Protein AF-A0A813H334-F1 (afdb_monomer)

Solvent-accessible surface area (backbone atoms only — not comparable to full-atom values): 6105 Å² total; per-residue (Å²): 104,69,88,81,41,60,83,42,56,43,67,48,76,48,71,59,95,89,36,86,43,76,39,84,76,37,72,52,62,54,46,63,40,67,47,97,90,66,49,80,34,55,33,71,57,28,27,53,51,57,42,40,75,74,75,44,85,88,85,81,77,49,82,53,72,48,70,52,76,69,101,58,78,49,73,52,42,55,60,83,72,52,59,78,82,67,64,65,67,66,68,70,73,81,108

Sequence (95 aa):
MREAYPDLQCRICGTHAGRSKRYDVWWRFFDTMVTEDGEFLGEDIAFCRRWRAIGGTIFADLGATLTHVGRHAFTGNMLDSLPLSDLRRQLDADG

Foldseek 3Di:
DCVVCVVQWDWDWDADPNDTDIDRTDGCLQPWDADPVGRTGHRVVSNVVVQVVVVHDDDDDQQD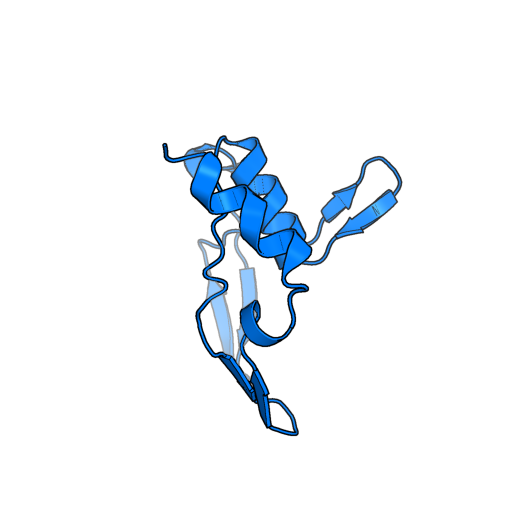WDWDDDVHIDIDGNVVVDDPVPVPPVVVVVD

Mean predicted aligned error: 7.98 Å

Organism: Polarella glacialis (NCBI:txid89957)

Secondary structure (DSSP, 8-state):
-TTT-GGGEEEEEEEETTEEEEEEEEE-TT--EE-TT--EE-HHHHHHHHHHHTTPPP---SS-EEEEESSSEEEEESGGGS-TTTGGGSSTT--

pLDDT: mean 88.21, std 14.32, range [38.41, 98.12]

Radius of gyration: 18.93 Å; Cα contacts (8 Å, |Δi|>4): 96; chains: 1; bounding box: 42×41×39 Å

Structure (mmCIF, N/CA/C/O backbone):
data_AF-A0A813H334-F1
#
_entry.id   AF-A0A813H334-F1
#
loop_
_atom_site.group_PDB
_atom_site.id
_atom_site.type_symbol
_atom_site.label_atom_id
_atom_site.label_alt_id
_atom_site.label_comp_id
_atom_site.label_asym_id
_atom_site.label_entity_id
_atom_site.label_seq_id
_atom_site.pdbx_PDB_ins_code
_atom_site.Cartn_x
_atom_site.Cartn_y
_atom_site.Cartn_z
_atom_site.occupancy
_atom_site.B_iso_or_equiv
_atom_site.auth_seq_id
_atom_site.auth_comp_id
_atom_site.auth_asym_id
_atom_site.auth_atom_id
_atom_site.pdbx_PDB_model_num
ATOM 1 N N . MET A 1 1 ? -4.765 -1.955 -13.341 1.00 94.69 1 MET A N 1
ATOM 2 C CA . MET A 1 1 ? -3.342 -2.186 -12.992 1.00 94.69 1 MET A CA 1
ATOM 3 C C . MET A 1 1 ? -2.581 -2.893 -14.105 1.00 94.69 1 MET A C 1
ATOM 5 O O . MET A 1 1 ? -1.724 -2.250 -14.678 1.00 94.69 1 MET A O 1
ATOM 9 N N . ARG A 1 2 ? -2.882 -4.154 -14.463 1.00 96.62 2 ARG A N 1
ATOM 10 C CA . ARG A 1 2 ? -2.124 -4.883 -15.511 1.00 96.62 2 ARG A CA 1
ATOM 11 C C . ARG A 1 2 ? -2.114 -4.185 -16.872 1.00 96.62 2 ARG A C 1
ATOM 13 O O . ARG A 1 2 ? -1.061 -4.052 -17.471 1.00 96.62 2 ARG A O 1
ATOM 20 N N . GLU A 1 3 ? -3.277 -3.721 -17.323 1.00 97.38 3 GLU A N 1
ATOM 21 C CA . GLU A 1 3 ? -3.414 -3.010 -18.603 1.00 97.38 3 GLU A CA 1
ATOM 22 C C . GLU A 1 3 ? -2.731 -1.640 -18.592 1.00 97.38 3 GLU A C 1
ATOM 24 O O . GLU A 1 3 ? -2.126 -1.244 -19.578 1.00 97.38 3 GLU A O 1
ATOM 29 N N . ALA A 1 4 ? -2.804 -0.932 -17.463 1.00 97.88 4 ALA A N 1
ATOM 30 C CA . ALA A 1 4 ? -2.253 0.413 -17.328 1.00 97.88 4 ALA A CA 1
ATOM 31 C C . ALA A 1 4 ? -0.735 0.435 -17.071 1.00 97.88 4 ALA A C 1
ATOM 33 O O . ALA A 1 4 ? -0.095 1.445 -17.333 1.00 97.88 4 ALA A O 1
ATOM 34 N N . TYR A 1 5 ? -0.170 -0.665 -16.564 1.00 97.25 5 TYR A N 1
ATOM 35 C CA . TYR A 1 5 ? 1.246 -0.786 -16.204 1.00 97.25 5 TYR A CA 1
ATOM 36 C C . TYR A 1 5 ? 1.876 -2.080 -16.738 1.00 97.25 5 TYR A C 1
ATOM 38 O O . TYR A 1 5 ? 2.354 -2.894 -15.942 1.00 97.25 5 TYR A O 1
ATOM 46 N N . PRO A 1 6 ? 1.853 -2.331 -18.059 1.00 97.06 6 PRO A N 1
ATOM 47 C CA . PRO A 1 6 ? 2.388 -3.565 -18.639 1.00 97.06 6 PRO A CA 1
ATOM 48 C C . PRO A 1 6 ? 3.899 -3.731 -18.402 1.00 97.06 6 PRO A C 1
ATOM 50 O O . PRO A 1 6 ? 4.401 -4.851 -18.351 1.00 97.06 6 PRO A O 1
ATOM 53 N N . ASP A 1 7 ? 4.616 -2.627 -18.196 1.00 96.81 7 ASP A N 1
ATOM 54 C CA . ASP A 1 7 ? 6.043 -2.554 -17.871 1.00 96.81 7 ASP A CA 1
ATOM 55 C C . ASP A 1 7 ? 6.396 -3.148 -16.495 1.00 96.81 7 ASP A C 1
ATOM 57 O O . ASP A 1 7 ? 7.537 -3.547 -16.255 1.00 96.81 7 ASP A O 1
ATOM 61 N N . LEU A 1 8 ? 5.413 -3.273 -15.597 1.00 96.62 8 LEU A N 1
ATOM 62 C CA . LEU A 1 8 ? 5.597 -3.895 -14.284 1.00 96.62 8 LEU A CA 1
ATOM 63 C C . LEU A 1 8 ? 5.525 -5.427 -14.322 1.00 96.62 8 LEU A C 1
ATOM 65 O O . LEU A 1 8 ? 5.715 -6.067 -13.281 1.00 96.62 8 LEU A O 1
ATOM 69 N N . GLN A 1 9 ? 5.262 -6.034 -15.483 1.00 96.69 9 GLN A N 1
ATOM 70 C CA . GLN A 1 9 ? 5.355 -7.479 -15.647 1.00 96.69 9 GLN A CA 1
ATOM 71 C C . GLN A 1 9 ? 6.818 -7.907 -15.758 1.00 96.69 9 GLN A C 1
ATOM 73 O O . GLN A 1 9 ? 7.581 -7.406 -16.581 1.00 96.69 9 GLN A O 1
ATOM 78 N N . CYS A 1 10 ? 7.213 -8.903 -14.977 1.00 94.38 10 CYS A N 1
ATOM 79 C CA . CYS A 1 10 ? 8.529 -9.507 -15.086 1.00 94.38 10 CYS A CA 1
ATOM 80 C C . CYS A 1 10 ? 8.482 -11.019 -14.860 1.00 94.38 10 CYS A C 1
ATOM 82 O O . CYS A 1 10 ? 7.438 -11.614 -14.582 1.00 94.38 10 CYS A O 1
ATOM 84 N N . ARG A 1 11 ? 9.652 -11.644 -14.999 1.00 94.25 11 ARG A N 1
ATOM 85 C CA . ARG A 1 11 ? 9.903 -13.017 -14.564 1.00 94.25 11 ARG A CA 1
ATOM 86 C C . ARG A 1 11 ? 10.736 -12.952 -13.300 1.00 94.25 11 ARG A C 1
ATOM 88 O O . ARG A 1 11 ? 11.693 -12.181 -13.254 1.00 94.25 11 ARG A O 1
ATOM 95 N N . ILE A 1 12 ? 10.422 -13.788 -12.321 1.00 89.38 12 ILE A N 1
ATOM 96 C CA . ILE A 1 12 ? 11.260 -13.927 -11.131 1.00 89.38 12 ILE A CA 1
ATOM 97 C C . ILE A 1 12 ? 11.755 -15.364 -11.000 1.00 89.38 12 ILE A C 1
ATOM 99 O O . ILE A 1 12 ? 11.028 -16.329 -11.253 1.00 89.38 12 ILE A O 1
ATOM 103 N N . CYS A 1 13 ? 13.014 -15.492 -10.603 1.00 87.50 13 CYS A N 1
ATOM 104 C CA . CYS A 1 13 ? 13.616 -16.741 -10.172 1.00 87.50 13 CYS A CA 1
ATOM 105 C C . CYS A 1 13 ? 14.117 -16.518 -8.750 1.00 87.50 13 CYS A C 1
ATOM 107 O O . CYS A 1 13 ? 14.825 -15.548 -8.489 1.00 87.50 13 CYS A O 1
ATOM 109 N N . GLY A 1 14 ? 13.724 -17.382 -7.827 1.00 83.31 14 GLY A N 1
ATOM 110 C CA . GLY A 1 14 ? 14.110 -17.255 -6.432 1.00 83.31 14 GLY A CA 1
ATOM 111 C C . GLY A 1 14 ? 13.980 -18.573 -5.698 1.00 83.31 14 GLY A C 1
ATOM 112 O O . GLY A 1 14 ? 13.533 -19.575 -6.253 1.00 83.31 14 GLY A O 1
ATOM 113 N N . THR A 1 15 ? 14.356 -18.567 -4.430 1.00 81.81 15 THR A N 1
ATOM 114 C CA . THR A 1 15 ? 14.199 -19.726 -3.558 1.00 81.81 15 THR A CA 1
ATOM 115 C C . THR A 1 15 ? 13.104 -19.418 -2.553 1.00 81.81 15 THR A C 1
ATOM 117 O O . THR A 1 15 ? 13.216 -18.467 -1.787 1.00 81.81 15 THR A O 1
ATOM 120 N N . HIS A 1 16 ? 12.042 -20.219 -2.542 1.00 77.62 16 HIS A N 1
ATOM 121 C CA . HIS A 1 16 ? 10.974 -20.117 -1.552 1.00 77.62 16 HIS A CA 1
ATOM 122 C C . HIS A 1 16 ? 10.917 -21.418 -0.752 1.00 77.62 16 HIS A C 1
ATOM 124 O O . HIS A 1 16 ? 10.837 -22.499 -1.340 1.00 77.62 16 HIS A O 1
ATOM 130 N N . ALA A 1 17 ? 11.008 -21.321 0.579 1.00 80.75 17 ALA A N 1
ATOM 131 C CA . ALA A 1 17 ? 11.078 -22.471 1.489 1.00 80.75 17 ALA A CA 1
ATOM 132 C C . ALA A 1 17 ? 12.135 -23.523 1.067 1.00 80.75 17 ALA A C 1
ATOM 134 O O . ALA A 1 17 ? 11.865 -24.724 1.032 1.00 80.75 17 ALA A O 1
ATOM 135 N N . GLY A 1 18 ? 13.329 -23.060 0.673 1.00 84.06 18 GLY A N 1
ATOM 136 C CA . GLY A 1 18 ? 14.452 -23.918 0.271 1.00 84.06 18 GLY A CA 1
ATOM 137 C C . GLY A 1 18 ? 14.342 -24.548 -1.122 1.00 84.06 18 GLY A C 1
ATOM 138 O O . GLY A 1 18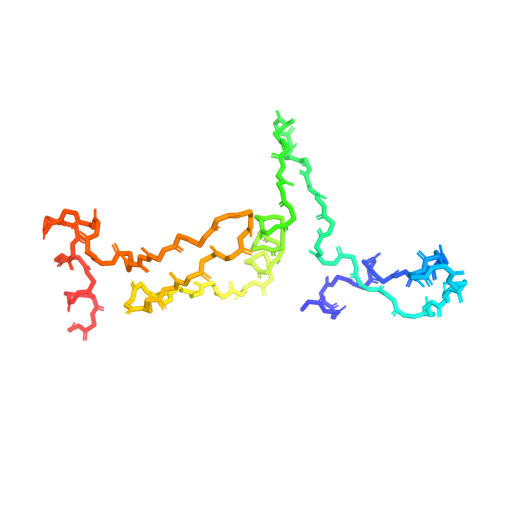 ? 15.219 -25.316 -1.503 1.00 84.06 18 GLY A O 1
ATOM 139 N N . ARG A 1 19 ? 13.300 -24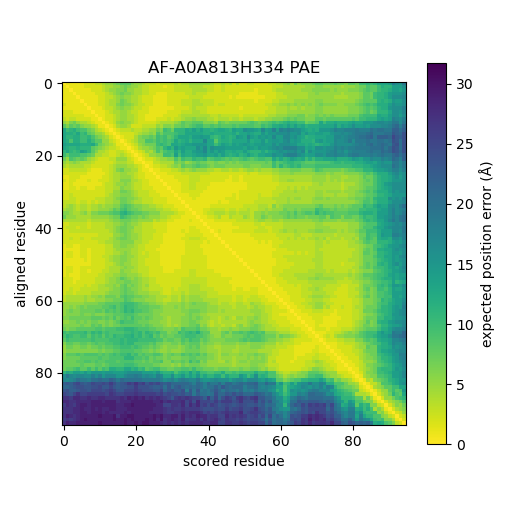.236 -1.905 1.00 81.12 19 ARG A N 1
ATOM 140 C CA . ARG A 1 19 ? 13.121 -24.763 -3.267 1.00 81.12 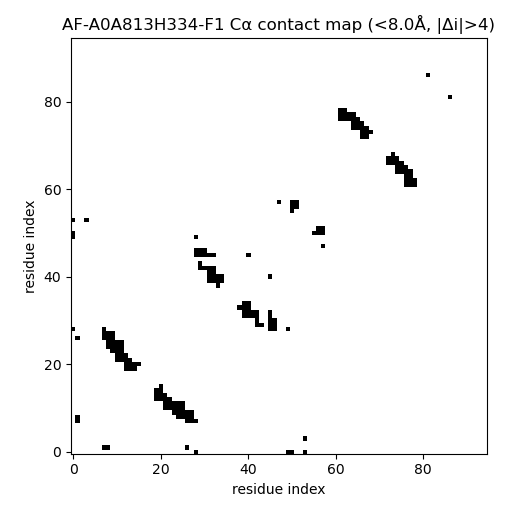19 ARG A CA 1
ATOM 141 C C . ARG A 1 19 ? 13.217 -23.652 -4.295 1.00 81.12 19 ARG A C 1
ATOM 143 O O . ARG A 1 19 ? 12.582 -22.608 -4.134 1.00 81.12 19 ARG A O 1
ATOM 150 N N . SER A 1 20 ? 13.949 -23.903 -5.375 1.00 84.19 20 SER A N 1
ATOM 151 C CA . SER A 1 20 ? 13.953 -23.012 -6.532 1.00 84.19 20 SER A CA 1
ATOM 152 C C . SER A 1 20 ? 12.542 -22.915 -7.110 1.00 84.19 20 SER A C 1
ATOM 154 O O . SER A 1 20 ? 11.884 -23.918 -7.396 1.00 84.19 20 SER A O 1
ATOM 156 N N . LYS A 1 21 ? 12.069 -21.685 -7.256 1.00 85.50 21 LYS A N 1
ATOM 157 C CA . LYS A 1 21 ? 10.794 -21.320 -7.853 1.00 85.50 21 LYS A CA 1
ATOM 158 C C . LYS A 1 21 ? 11.066 -20.341 -8.978 1.00 85.50 21 LYS A C 1
ATOM 160 O O . LYS A 1 21 ? 11.815 -19.378 -8.821 1.00 85.50 21 LYS A O 1
ATOM 165 N N . ARG A 1 22 ? 10.417 -20.594 -10.104 1.00 86.56 22 ARG A N 1
ATOM 166 C CA . ARG A 1 22 ? 10.393 -19.694 -11.243 1.00 86.56 22 ARG A CA 1
ATOM 167 C C . ARG A 1 22 ? 8.947 -19.330 -11.521 1.00 86.56 22 ARG A C 1
ATOM 169 O O . ARG A 1 22 ? 8.106 -20.217 -11.640 1.00 86.56 22 ARG A O 1
ATOM 176 N N . TYR A 1 23 ? 8.687 -18.036 -11.611 1.00 87.44 23 TYR A N 1
ATOM 177 C CA . TYR A 1 23 ? 7.401 -17.501 -12.024 1.00 87.44 23 TYR A CA 1
ATOM 178 C C . TYR A 1 23 ? 7.614 -16.762 -13.339 1.00 87.44 23 TYR A C 1
ATOM 180 O O . TYR A 1 23 ? 8.347 -15.773 -13.391 1.00 87.44 23 TYR A O 1
ATOM 188 N N . ASP A 1 24 ? 6.996 -17.261 -14.408 1.00 90.81 24 ASP A N 1
ATOM 189 C CA . ASP A 1 24 ? 7.097 -16.641 -15.733 1.00 90.81 24 ASP A CA 1
ATOM 190 C C . ASP A 1 24 ? 6.198 -15.405 -15.878 1.00 90.81 24 ASP A C 1
ATOM 192 O O . ASP A 1 24 ? 6.388 -14.613 -16.798 1.00 90.81 24 ASP A O 1
ATOM 196 N N . VAL A 1 25 ? 5.249 -15.220 -14.955 1.00 92.50 25 VAL A N 1
ATOM 197 C CA . VAL A 1 25 ? 4.440 -14.008 -14.832 1.00 92.50 25 VAL A CA 1
ATOM 198 C C . VAL A 1 25 ? 4.453 -13.556 -13.378 1.00 92.50 25 VAL A C 1
ATOM 200 O O 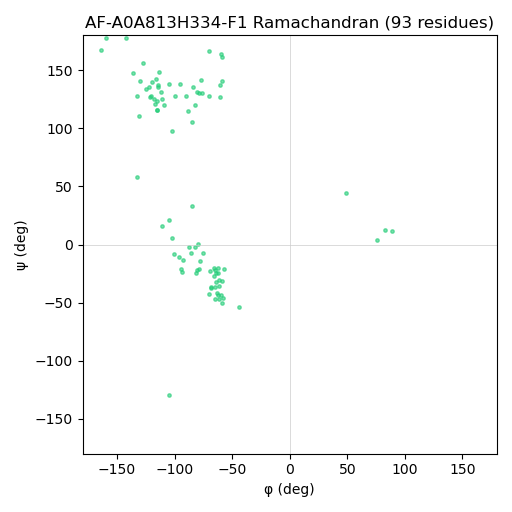. VAL A 1 25 ? 3.860 -14.197 -12.512 1.00 92.50 25 VAL A O 1
ATOM 203 N N . TRP A 1 26 ? 5.116 -12.434 -13.128 1.00 93.50 26 TRP A N 1
ATOM 204 C CA . TRP A 1 26 ? 5.140 -11.734 -11.852 1.00 93.50 26 TRP A CA 1
ATOM 205 C C . TRP A 1 26 ? 4.827 -10.259 -12.079 1.00 93.50 26 TRP A C 1
ATOM 207 O O . TRP A 1 26 ? 5.276 -9.682 -13.065 1.00 93.50 26 TRP A O 1
ATOM 217 N N . TRP A 1 27 ? 4.057 -9.653 -11.180 1.00 96.31 27 TRP A N 1
ATOM 218 C CA . TRP A 1 27 ? 3.685 -8.245 -11.277 1.00 96.31 27 TRP A CA 1
ATOM 219 C C . TRP A 1 27 ? 4.276 -7.462 -10.119 1.00 96.31 27 TRP A C 1
ATOM 221 O O . TRP A 1 27 ? 4.007 -7.746 -8.955 1.00 96.31 27 TRP A O 1
ATOM 231 N N . ARG A 1 28 ? 5.038 -6.429 -10.460 1.00 96.25 28 ARG A N 1
ATOM 232 C CA . ARG A 1 28 ? 5.778 -5.564 -9.537 1.00 96.25 28 ARG A CA 1
ATOM 233 C C . ARG A 1 28 ? 4.924 -4.427 -8.963 1.00 96.25 28 ARG A C 1
ATOM 235 O O . ARG A 1 28 ? 5.406 -3.321 -8.745 1.00 96.25 28 ARG A O 1
ATOM 242 N N . PHE A 1 29 ? 3.625 -4.654 -8.748 1.00 97.12 29 PHE A N 1
ATOM 243 C CA . PHE A 1 29 ? 2.711 -3.596 -8.272 1.00 97.12 29 PHE A CA 1
ATOM 244 C C . PHE A 1 29 ? 3.055 -3.080 -6.872 1.00 97.12 29 PHE A C 1
ATOM 246 O O . PHE A 1 29 ? 2.749 -1.933 -6.545 1.00 97.12 29 PHE A O 1
ATOM 253 N N . PHE A 1 30 ? 3.720 -3.930 -6.103 1.00 96.75 30 PHE A N 1
ATOM 254 C CA . PHE A 1 30 ? 4.124 -3.740 -4.721 1.00 96.75 30 PHE A CA 1
ATOM 255 C C . PHE A 1 30 ? 5.612 -3.380 -4.573 1.00 96.75 30 PHE A C 1
ATOM 257 O O . PHE A 1 30 ? 6.120 -3.241 -3.466 1.00 96.75 30 PHE A O 1
ATOM 264 N N . ASP A 1 31 ? 6.329 -3.164 -5.679 1.00 96.62 31 ASP A N 1
ATOM 265 C CA . ASP A 1 31 ? 7.676 -2.609 -5.591 1.00 96.62 31 ASP A CA 1
ATOM 266 C C . ASP A 1 31 ? 7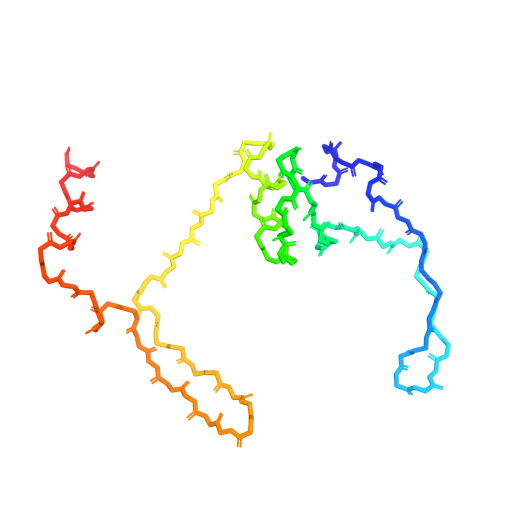.632 -1.242 -4.901 1.00 96.62 31 ASP A C 1
ATOM 268 O O . ASP A 1 31 ? 6.744 -0.420 -5.164 1.00 96.62 31 ASP A O 1
ATOM 272 N N . THR A 1 32 ? 8.629 -0.979 -4.063 1.00 97.62 32 THR A N 1
ATOM 273 C CA . THR A 1 32 ? 8.822 0.324 -3.426 1.00 97.62 32 THR A CA 1
ATOM 274 C C . THR A 1 32 ? 9.012 1.420 -4.476 1.00 97.62 32 THR A C 1
ATOM 276 O O . THR A 1 32 ? 9.231 1.170 -5.667 1.00 97.62 32 THR A O 1
ATOM 279 N N . MET A 1 33 ? 8.861 2.667 -4.051 1.00 96.94 33 MET A N 1
ATOM 280 C CA . MET A 1 33 ? 8.953 3.832 -4.926 1.00 96.94 33 MET A CA 1
ATOM 281 C C . MET A 1 33 ? 9.774 4.905 -4.227 1.00 96.94 33 MET A C 1
ATOM 283 O O . MET A 1 33 ? 9.724 5.019 -3.007 1.00 96.94 33 MET A O 1
ATOM 287 N N . VAL A 1 34 ? 10.510 5.698 -4.996 1.00 97.38 34 VAL A N 1
ATOM 288 C CA . VAL A 1 34 ? 11.119 6.938 -4.510 1.00 97.38 34 VAL A CA 1
ATOM 289 C C . VAL A 1 34 ? 10.410 8.086 -5.217 1.00 97.38 34 VAL A C 1
ATOM 291 O O . VAL A 1 34 ? 10.189 8.008 -6.426 1.00 97.38 34 VAL A O 1
ATOM 294 N N . THR A 1 35 ? 9.967 9.093 -4.468 1.00 94.38 35 THR A N 1
ATOM 295 C CA . THR A 1 35 ? 9.319 10.279 -5.041 1.00 94.38 35 THR A CA 1
ATOM 296 C C . THR A 1 35 ? 10.329 11.134 -5.805 1.00 94.38 35 THR A C 1
ATOM 298 O O . THR A 1 35 ? 11.538 10.955 -5.666 1.00 94.38 35 THR A O 1
ATOM 301 N N . GLU A 1 36 ? 9.841 12.081 -6.605 1.00 93.56 36 GLU A N 1
ATOM 302 C CA . GLU A 1 36 ? 10.701 13.040 -7.317 1.00 93.56 36 GLU A CA 1
ATOM 303 C C . GLU A 1 36 ? 11.561 13.870 -6.348 1.00 93.56 36 GLU A C 1
ATOM 305 O O . GLU A 1 36 ? 12.716 14.161 -6.648 1.00 93.56 36 GLU A O 1
ATOM 310 N N . ASP A 1 37 ? 11.041 14.141 -5.147 1.00 95.50 37 ASP A N 1
ATOM 311 C CA . ASP A 1 37 ? 11.745 14.837 -4.061 1.00 95.50 37 ASP A CA 1
ATOM 312 C C . ASP A 1 37 ? 12.716 13.932 -3.272 1.00 95.50 37 ASP A C 1
ATOM 314 O O . ASP A 1 37 ? 13.368 14.379 -2.330 1.00 95.50 37 ASP A O 1
ATOM 318 N N . GLY A 1 38 ? 12.829 12.649 -3.637 1.00 95.69 38 GLY A N 1
ATOM 319 C CA . GLY A 1 38 ? 13.755 11.698 -3.017 1.00 95.69 38 GLY A CA 1
ATOM 320 C C . GLY A 1 38 ? 13.211 10.950 -1.796 1.00 95.69 38 GLY A C 1
ATOM 321 O O . GLY A 1 38 ? 13.976 10.275 -1.107 1.00 95.69 38 GLY A O 1
ATOM 322 N N . GLU A 1 39 ? 11.909 11.019 -1.513 1.00 96.81 39 GLU A N 1
ATOM 323 C CA . GLU A 1 39 ? 11.309 10.311 -0.377 1.00 96.81 39 GLU A CA 1
ATOM 324 C C . GLU A 1 39 ? 11.054 8.838 -0.706 1.00 96.81 39 GLU A C 1
ATOM 326 O O . GLU A 1 39 ? 10.433 8.506 -1.717 1.00 96.81 39 GLU A O 1
ATOM 331 N N . PHE A 1 40 ? 11.476 7.935 0.179 1.00 97.62 40 PHE A N 1
ATOM 332 C CA . PHE A 1 40 ? 11.193 6.510 0.041 1.00 97.62 40 PHE A CA 1
ATOM 333 C C . PHE A 1 40 ? 9.767 6.175 0.491 1.00 97.62 40 PHE A C 1
ATOM 335 O O . PHE A 1 40 ? 9.355 6.494 1.606 1.00 97.62 40 PHE A O 1
ATOM 342 N N . LEU A 1 41 ? 9.040 5.449 -0.352 1.00 97.56 41 LEU A N 1
ATOM 343 C CA . LEU A 1 41 ? 7.714 4.925 -0.069 1.00 97.56 41 LEU A CA 1
ATOM 344 C C . LEU A 1 41 ? 7.773 3.406 0.048 1.00 97.56 41 LEU A C 1
ATOM 346 O O . LEU A 1 41 ? 8.193 2.708 -0.882 1.00 97.56 41 LEU A O 1
ATOM 350 N N . GLY A 1 42 ? 7.278 2.908 1.180 1.00 97.62 42 GLY A N 1
ATOM 351 C CA . GLY A 1 42 ? 7.042 1.486 1.380 1.00 97.62 42 GLY A CA 1
ATOM 352 C C . GLY A 1 42 ? 6.064 0.910 0.351 1.00 97.62 42 GLY A C 1
ATOM 353 O O . GLY A 1 42 ? 5.290 1.634 -0.280 1.00 97.62 42 GLY A O 1
ATOM 354 N N . GLU A 1 43 ? 6.106 -0.410 0.220 1.00 98.12 43 GLU A N 1
ATOM 355 C CA . GLU A 1 43 ? 5.303 -1.228 -0.694 1.00 98.12 43 GLU A CA 1
ATOM 356 C C . GLU A 1 43 ? 3.813 -0.828 -0.738 1.00 98.12 43 GLU A C 1
ATOM 358 O O . GLU A 1 43 ? 3.296 -0.501 -1.809 1.00 98.12 43 GLU A O 1
ATOM 363 N N . ASP A 1 44 ? 3.142 -0.764 0.417 1.00 97.00 44 ASP A N 1
ATOM 364 C CA . ASP A 1 44 ? 1.700 -0.482 0.497 1.00 97.00 44 ASP A CA 1
ATOM 365 C C . ASP A 1 44 ? 1.348 0.916 -0.031 1.00 97.00 44 ASP A C 1
ATOM 367 O O . ASP A 1 44 ? 0.379 1.111 -0.773 1.00 97.00 44 ASP A O 1
ATOM 371 N N . ILE A 1 45 ? 2.171 1.910 0.313 1.00 96.38 45 ILE A N 1
ATOM 372 C CA . ILE A 1 45 ? 1.980 3.299 -0.115 1.00 96.38 45 ILE A CA 1
ATOM 373 C C . ILE A 1 45 ? 2.255 3.417 -1.616 1.00 96.38 45 ILE A C 1
ATOM 375 O O . ILE A 1 45 ? 1.498 4.079 -2.333 1.00 96.38 45 ILE A O 1
ATOM 379 N N . ALA A 1 46 ? 3.309 2.761 -2.105 1.00 97.69 46 ALA A N 1
ATOM 380 C CA . ALA A 1 46 ? 3.654 2.738 -3.520 1.00 97.69 46 ALA A CA 1
ATOM 381 C C . ALA A 1 46 ? 2.538 2.088 -4.357 1.00 97.69 46 ALA A C 1
ATOM 383 O O . ALA A 1 46 ? 2.134 2.645 -5.383 1.00 97.69 46 ALA A O 1
ATOM 384 N N . PHE A 1 47 ? 1.970 0.973 -3.886 1.00 97.69 47 PHE A N 1
ATOM 385 C CA . PHE A 1 47 ? 0.801 0.342 -4.496 1.00 97.69 47 PHE A CA 1
ATOM 386 C C . PHE A 1 47 ? -0.398 1.298 -4.541 1.00 97.69 47 PHE A C 1
ATOM 388 O O . PHE A 1 47 ? -0.977 1.514 -5.610 1.00 97.69 47 PHE A O 1
ATOM 395 N N . CYS A 1 48 ? -0.739 1.935 -3.414 1.00 97.44 48 CYS A N 1
ATOM 396 C CA . CYS A 1 48 ? -1.855 2.880 -3.345 1.00 97.44 48 CYS A CA 1
ATOM 397 C C . CYS A 1 48 ? -1.659 4.087 -4.275 1.00 97.44 48 CYS A C 1
ATOM 399 O O . CYS A 1 48 ? -2.626 4.578 -4.859 1.00 97.44 48 CYS A O 1
ATOM 401 N N . ARG A 1 49 ? -0.421 4.578 -4.442 1.00 96.38 49 ARG A N 1
ATOM 402 C CA . ARG A 1 49 ? -0.107 5.643 -5.411 1.00 96.38 49 ARG A CA 1
ATOM 403 C C . ARG A 1 49 ? -0.336 5.181 -6.850 1.00 96.38 49 ARG A C 1
ATOM 405 O O . ARG A 1 49 ? -1.013 5.889 -7.590 1.00 96.38 49 ARG A O 1
ATOM 412 N N . ARG A 1 50 ? 0.152 3.993 -7.225 1.00 97.38 50 ARG A N 1
ATOM 413 C CA . ARG A 1 50 ? -0.090 3.408 -8.558 1.00 97.38 50 ARG A CA 1
ATOM 414 C C . ARG A 1 50 ? -1.583 3.214 -8.829 1.00 97.38 50 ARG A C 1
ATOM 416 O O . ARG A 1 50 ? -2.063 3.565 -9.897 1.00 97.38 50 ARG A O 1
ATOM 423 N N . TRP A 1 51 ? -2.344 2.709 -7.858 1.00 97.81 51 TRP A N 1
ATOM 424 C CA . TRP A 1 51 ? -3.785 2.513 -8.031 1.00 97.81 51 TRP A CA 1
ATOM 425 C C . TRP A 1 51 ? -4.527 3.829 -8.285 1.00 97.81 51 TRP A C 1
ATOM 427 O O . TRP A 1 51 ? -5.296 3.932 -9.240 1.00 97.81 51 TRP A O 1
ATOM 437 N N . ARG A 1 52 ? -4.246 4.862 -7.483 1.00 97.62 52 ARG A N 1
ATOM 438 C CA . ARG A 1 52 ? -4.870 6.181 -7.653 1.00 97.62 52 ARG A CA 1
ATOM 439 C C . ARG A 1 52 ? -4.485 6.859 -8.963 1.00 97.62 52 ARG A C 1
ATOM 441 O O . ARG A 1 52 ? -5.331 7.498 -9.577 1.00 97.62 52 ARG A O 1
ATOM 448 N N . ALA A 1 53 ? -3.245 6.690 -9.419 1.00 97.25 53 ALA A N 1
ATOM 449 C CA . ALA A 1 53 ? -2.767 7.287 -10.666 1.00 97.25 53 ALA A CA 1
ATOM 450 C C . ALA A 1 53 ? -3.523 6.794 -11.915 1.00 97.25 53 ALA A C 1
ATOM 452 O O . ALA A 1 53 ? -3.537 7.490 -12.924 1.00 97.25 53 ALA A O 1
ATOM 453 N N . ILE A 1 54 ? -4.193 5.638 -11.841 1.00 98.00 54 ILE A N 1
ATOM 454 C CA . ILE A 1 54 ? -5.041 5.105 -12.922 1.00 98.00 54 ILE A CA 1
ATOM 455 C C . ILE A 1 54 ? -6.540 5.266 -12.635 1.00 98.00 54 ILE A C 1
ATOM 457 O O . ILE A 1 54 ? -7.357 4.543 -13.199 1.00 98.00 54 ILE A O 1
ATOM 461 N N . GLY A 1 55 ? -6.903 6.190 -11.741 1.00 97.88 55 GLY A N 1
ATOM 462 C CA . GLY A 1 55 ? -8.294 6.496 -11.394 1.00 97.88 55 GLY A CA 1
ATOM 463 C C . GLY A 1 55 ? -8.913 5.563 -10.352 1.00 97.88 55 GLY A C 1
ATOM 464 O O . GLY A 1 55 ? -10.126 5.570 -10.166 1.00 97.88 55 GLY A O 1
ATOM 465 N N . GLY A 1 56 ? -8.106 4.748 -9.675 1.00 97.12 56 GLY A N 1
ATOM 466 C CA . GLY A 1 56 ? -8.577 3.860 -8.624 1.00 97.12 56 GLY A CA 1
ATOM 467 C C . GLY A 1 56 ? -8.854 4.573 -7.298 1.00 97.12 56 GLY A C 1
ATOM 468 O O . GLY A 1 56 ? -8.081 5.424 -6.863 1.00 97.12 56 GLY A O 1
ATOM 469 N N . THR A 1 57 ? -9.915 4.163 -6.604 1.00 97.25 57 THR A N 1
ATOM 470 C CA . THR A 1 57 ? -10.234 4.638 -5.246 1.00 97.25 57 THR A CA 1
ATOM 471 C C . THR A 1 57 ? -9.699 3.672 -4.190 1.00 97.25 57 THR A C 1
ATOM 473 O O . THR A 1 57 ? -9.791 2.455 -4.360 1.00 97.25 57 THR A O 1
ATOM 476 N N . ILE A 1 58 ? -9.133 4.209 -3.106 1.00 95.25 58 ILE A N 1
ATOM 477 C CA . ILE A 1 58 ? -8.723 3.443 -1.922 1.00 95.25 58 ILE A CA 1
ATOM 478 C C . ILE A 1 58 ? -9.803 3.608 -0.856 1.00 95.25 58 ILE A C 1
ATOM 480 O O . ILE A 1 58 ? -10.166 4.733 -0.522 1.00 95.25 58 ILE A O 1
ATOM 484 N N . PHE A 1 59 ? -10.287 2.492 -0.321 1.00 93.50 59 PHE A N 1
ATOM 485 C CA . PHE A 1 59 ? -11.271 2.460 0.757 1.00 93.50 59 PHE A CA 1
ATOM 486 C C . PHE A 1 59 ? -10.630 1.883 2.019 1.00 93.50 59 PHE A C 1
ATOM 488 O O . PHE A 1 59 ? -9.756 1.021 1.931 1.00 93.50 59 PHE A O 1
ATOM 495 N N . ALA A 1 60 ? -11.083 2.345 3.181 1.00 90.31 60 ALA A N 1
ATOM 496 C CA . ALA A 1 60 ? -10.700 1.803 4.476 1.00 90.31 60 ALA A CA 1
ATOM 497 C C . ALA A 1 60 ? -11.962 1.583 5.312 1.00 90.31 60 ALA A C 1
ATOM 499 O O . ALA A 1 60 ? -12.765 2.501 5.470 1.00 90.31 60 ALA A O 1
ATOM 500 N N . ASP A 1 61 ? -12.127 0.372 5.840 1.00 90.75 61 ASP A N 1
ATOM 501 C CA . ASP A 1 61 ? -13.131 0.096 6.862 1.00 90.75 61 ASP A CA 1
ATOM 502 C C . ASP A 1 61 ? -12.534 0.445 8.225 1.00 90.75 61 ASP A C 1
ATOM 504 O O . ASP A 1 61 ? -11.656 -0.253 8.735 1.00 90.75 61 ASP A O 1
ATOM 508 N N . LEU A 1 62 ? -12.984 1.564 8.788 1.00 89.94 62 LEU A N 1
ATOM 509 C CA . LEU A 1 62 ? -12.498 2.041 10.079 1.00 89.94 62 LEU A CA 1
ATOM 510 C C . LEU A 1 62 ? -13.147 1.291 11.249 1.00 89.94 62 LEU A C 1
ATOM 512 O O . LEU A 1 62 ? -12.588 1.287 12.344 1.00 89.94 62 LEU A O 1
ATOM 516 N N . GLY A 1 63 ? -14.307 0.666 11.019 1.00 90.38 63 GLY A N 1
ATOM 517 C CA . GLY A 1 63 ? -15.090 -0.034 12.033 1.00 90.38 63 GLY A CA 1
ATOM 518 C C . GLY A 1 63 ? -14.669 -1.485 12.248 1.00 90.38 63 GLY A C 1
ATOM 519 O O . GLY A 1 63 ? -15.143 -2.116 13.193 1.00 90.38 63 GLY A O 1
ATOM 520 N N . ALA A 1 64 ? -13.772 -2.021 11.422 1.00 92.81 64 ALA A N 1
ATOM 521 C CA . ALA A 1 64 ? -13.218 -3.351 11.616 1.00 92.81 64 ALA A CA 1
ATOM 522 C C . ALA A 1 64 ? -12.275 -3.399 12.832 1.00 92.81 64 ALA A C 1
ATOM 524 O O . ALA A 1 64 ? -11.303 -2.648 12.929 1.00 92.81 64 ALA A O 1
ATOM 525 N N . THR A 1 65 ? -12.517 -4.350 13.738 1.00 94.69 65 THR A N 1
ATOM 526 C CA . THR A 1 65 ? -11.555 -4.703 14.789 1.00 94.69 65 THR A CA 1
ATOM 527 C C . THR A 1 65 ? -10.520 -5.666 14.217 1.00 94.69 65 THR A C 1
ATOM 529 O O . THR A 1 65 ? -10.863 -6.759 13.764 1.00 94.69 65 THR A O 1
ATOM 532 N N . LEU A 1 66 ? -9.248 -5.272 14.250 1.00 94.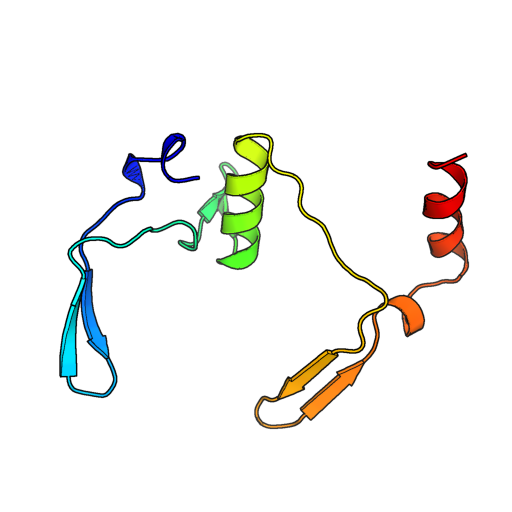56 66 LEU A N 1
ATOM 533 C CA . LEU A 1 66 ? -8.137 -6.032 13.683 1.00 94.56 66 LEU A CA 1
ATOM 534 C C . LEU A 1 66 ? -7.169 -6.475 14.780 1.00 94.56 66 LEU A C 1
ATOM 536 O O . LEU A 1 66 ? -6.877 -5.725 15.712 1.00 94.56 66 LEU A O 1
ATOM 540 N N . THR A 1 67 ? -6.629 -7.686 14.633 1.00 95.88 67 THR A N 1
ATOM 541 C CA . THR A 1 67 ? -5.547 -8.202 15.478 1.00 95.88 67 THR A CA 1
ATOM 542 C C . THR A 1 67 ? -4.294 -8.423 14.638 1.00 95.88 67 THR A C 1
ATOM 544 O O . THR A 1 67 ? -4.273 -9.285 13.761 1.00 95.88 67 THR A O 1
ATOM 547 N N . HIS A 1 68 ? -3.226 -7.683 14.930 1.00 93.94 68 HIS A N 1
ATOM 548 C CA . HIS A 1 68 ? -1.903 -7.932 14.365 1.00 93.94 68 HIS A CA 1
ATOM 549 C C . HIS A 1 68 ? -1.148 -8.933 15.245 1.00 93.94 68 HIS A C 1
ATOM 551 O O . HIS A 1 68 ? -0.823 -8.637 16.397 1.00 93.94 68 HIS A O 1
ATOM 557 N N . VAL A 1 69 ? -0.865 -10.121 14.706 1.00 96.50 69 VAL A N 1
ATOM 558 C CA . VAL A 1 69 ? -0.140 -11.186 15.413 1.00 96.50 69 VAL A CA 1
ATOM 559 C C . VAL A 1 69 ? 1.309 -11.222 14.933 1.00 96.50 69 VAL A C 1
ATOM 561 O O . VAL A 1 69 ? 1.616 -11.801 13.894 1.00 96.50 69 VAL A O 1
ATOM 564 N N . GLY A 1 70 ? 2.195 -10.591 15.704 1.00 93.12 70 GLY A N 1
ATOM 565 C CA . GLY A 1 70 ? 3.647 -10.707 15.557 1.00 93.12 70 GLY A CA 1
ATOM 566 C C . GLY A 1 70 ? 4.227 -11.588 16.666 1.00 93.12 70 GLY A C 1
ATOM 567 O O . GLY A 1 70 ? 3.712 -12.662 16.964 1.00 93.12 70 GLY A O 1
ATOM 568 N N . ARG A 1 71 ? 5.272 -11.106 17.351 1.00 95.69 71 ARG A N 1
ATOM 569 C CA . ARG A 1 71 ? 5.760 -11.737 18.597 1.00 95.69 71 ARG A CA 1
ATOM 570 C C . ARG A 1 71 ? 4.721 -11.686 19.727 1.00 95.69 71 ARG A C 1
ATOM 572 O O . ARG A 1 71 ? 4.673 -12.579 20.566 1.00 95.69 71 ARG A O 1
ATOM 579 N N . HIS A 1 72 ? 3.914 -10.632 19.733 1.00 96.19 72 HIS A N 1
ATOM 580 C CA . HIS A 1 72 ? 2.755 -10.447 20.595 1.00 96.19 72 HIS A CA 1
ATOM 581 C C . HIS A 1 72 ? 1.550 -10.097 19.715 1.00 96.19 72 HIS A C 1
ATOM 583 O O . HIS A 1 72 ? 1.724 -9.615 18.592 1.00 96.19 72 HIS A O 1
ATOM 589 N N . ALA A 1 73 ? 0.346 -10.359 20.220 1.00 96.75 73 ALA A N 1
ATOM 590 C CA . ALA A 1 73 ? -0.891 -9.969 19.559 1.00 96.75 73 ALA A CA 1
ATOM 591 C C . ALA A 1 73 ? -1.317 -8.574 20.033 1.00 96.75 73 ALA A C 1
ATOM 593 O O . ALA A 1 73 ? -1.422 -8.337 21.236 1.00 96.75 73 ALA A O 1
ATOM 594 N N . PHE A 1 74 ? -1.581 -7.676 19.087 1.00 94.69 74 PHE A N 1
ATOM 595 C CA . PHE A 1 74 ? -2.146 -6.353 19.342 1.00 94.69 74 PHE A CA 1
ATOM 596 C C . PHE A 1 74 ? -3.509 -6.267 18.662 1.00 94.69 74 PHE A C 1
ATOM 598 O O . PHE A 1 74 ? -3.587 -6.439 17.447 1.00 94.69 74 PHE A O 1
ATOM 605 N N . THR A 1 75 ? -4.566 -6.018 19.434 1.00 95.88 75 THR A N 1
ATOM 606 C CA . THR A 1 75 ? -5.944 -5.896 18.935 1.00 95.88 75 THR A CA 1
ATOM 607 C C . THR A 1 75 ? -6.441 -4.474 19.131 1.00 95.88 75 THR A C 1
ATOM 609 O O . THR A 1 75 ? -6.244 -3.907 20.204 1.00 95.88 75 THR A O 1
ATOM 612 N N . GLY A 1 76 ? -7.116 -3.918 18.128 1.00 92.62 76 GLY A N 1
ATOM 613 C CA . GLY A 1 76 ? -7.740 -2.603 18.228 1.00 92.62 76 GLY A CA 1
ATOM 614 C C . GLY A 1 76 ? -8.762 -2.344 17.128 1.00 92.62 76 GLY A C 1
ATOM 615 O O . GLY A 1 76 ? -8.835 -3.074 16.139 1.00 92.62 76 GLY A O 1
ATOM 616 N N . ASN A 1 77 ? -9.544 -1.289 17.324 1.00 93.06 77 ASN A N 1
ATOM 617 C CA . ASN A 1 77 ? -10.486 -0.739 16.360 1.00 93.06 77 ASN A CA 1
ATOM 618 C C . ASN A 1 77 ? -10.118 0.729 16.122 1.00 93.06 77 ASN A C 1
ATOM 620 O O . ASN A 1 77 ? -9.812 1.445 17.077 1.00 93.06 77 ASN A O 1
ATOM 624 N N . MET A 1 78 ? -10.106 1.181 14.867 1.00 89.31 78 MET A N 1
ATOM 625 C CA . MET A 1 78 ? -9.670 2.547 14.581 1.00 89.31 78 MET A CA 1
ATOM 626 C C . MET A 1 78 ? -10.666 3.579 15.120 1.00 89.31 78 MET A C 1
ATOM 628 O O . MET A 1 78 ? -10.232 4.603 15.650 1.00 89.31 78 MET A O 1
ATOM 632 N N . LEU A 1 79 ? -11.973 3.305 15.062 1.00 89.75 79 LEU A N 1
ATOM 633 C CA . LEU A 1 79 ? -12.994 4.230 15.563 1.00 89.75 79 LEU A CA 1
ATOM 634 C C . LEU A 1 79 ? -12.867 4.498 17.067 1.00 89.75 79 LEU A C 1
ATOM 636 O O . LEU A 1 79 ? -13.133 5.620 17.489 1.00 89.75 79 LEU A O 1
ATOM 640 N N . ASP A 1 80 ? -12.383 3.534 17.85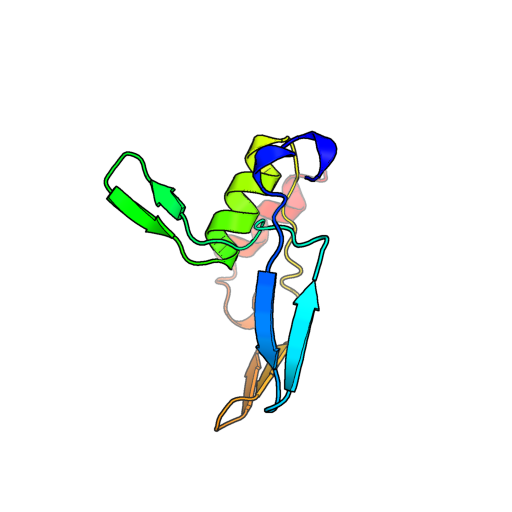5 1.00 88.56 80 ASP A N 1
ATOM 641 C CA . ASP A 1 80 ? -12.164 3.712 19.301 1.00 88.56 80 ASP A CA 1
ATOM 642 C C . ASP A 1 80 ? -11.079 4.760 19.608 1.00 88.56 80 ASP A C 1
ATOM 644 O O . ASP A 1 80 ? -11.026 5.315 20.706 1.00 88.56 80 ASP A O 1
ATOM 648 N N . SER A 1 81 ? -10.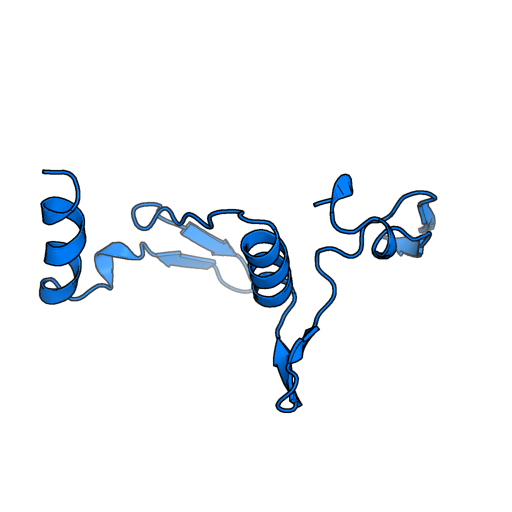194 5.022 18.643 1.00 81.69 81 SER A N 1
ATOM 649 C CA . SER A 1 81 ? -9.048 5.926 18.787 1.00 81.69 81 SER A CA 1
ATOM 650 C C . SER A 1 81 ? -9.261 7.317 18.182 1.00 81.69 81 SER A C 1
ATOM 652 O O . SER A 1 81 ? -8.424 8.200 18.378 1.00 81.69 81 SER A O 1
ATOM 654 N N . LEU A 1 82 ? -10.361 7.532 17.452 1.00 80.44 82 LEU A N 1
ATOM 655 C CA . LEU A 1 82 ? -10.638 8.808 16.797 1.00 80.44 82 LEU A CA 1
ATOM 656 C C . LEU A 1 82 ? -11.302 9.803 17.765 1.00 80.44 82 LEU A C 1
ATOM 658 O O . LEU A 1 82 ? -12.258 9.451 18.461 1.00 80.44 82 LEU A O 1
ATOM 662 N N . PRO A 1 83 ? -10.864 11.076 17.794 1.00 75.38 83 PRO A N 1
ATOM 663 C CA . PRO A 1 83 ? -11.579 12.120 18.513 1.00 75.38 83 PRO A CA 1
ATOM 664 C C . PRO A 1 83 ? -13.001 12.285 17.958 1.00 75.38 83 PRO A C 1
ATOM 666 O O . PRO A 1 83 ? -13.204 12.360 16.746 1.00 75.38 83 PRO A O 1
ATOM 669 N N . LEU A 1 84 ? -13.998 12.434 18.838 1.00 65.31 84 LEU A N 1
ATOM 670 C CA . LEU A 1 84 ? -15.405 12.635 18.444 1.00 65.31 84 LEU A CA 1
ATOM 671 C C . LEU A 1 84 ? -15.625 13.861 17.533 1.00 65.31 84 LEU A C 1
ATOM 673 O O . LEU A 1 84 ? -16.625 13.923 16.819 1.00 65.31 84 LEU A O 1
ATOM 677 N N . SER A 1 85 ? -14.705 14.830 17.535 1.00 69.75 85 SER A N 1
ATOM 678 C CA . SER A 1 85 ? -14.729 15.979 16.622 1.00 69.75 85 SER A CA 1
ATOM 679 C C . SER A 1 85 ? -14.527 15.596 15.153 1.00 69.75 85 SER A C 1
ATOM 681 O O . SER A 1 85 ? -15.023 16.301 14.276 1.00 69.75 85 SER A O 1
ATOM 683 N N . ASP A 1 86 ? -13.840 14.485 14.881 1.00 64.81 86 ASP A N 1
ATOM 684 C CA . ASP A 1 86 ? -13.418 14.100 13.531 1.00 64.81 86 ASP A CA 1
ATOM 685 C C . ASP A 1 86 ? -14.414 13.153 12.844 1.00 64.81 86 ASP A C 1
ATOM 687 O O . ASP A 1 86 ? -14.493 13.132 11.617 1.00 64.81 86 ASP A O 1
ATOM 691 N N . LEU A 1 87 ? -15.261 12.455 13.613 1.00 59.97 87 LEU A N 1
ATOM 692 C CA . LEU A 1 87 ? -16.316 11.576 13.082 1.00 59.97 87 LEU A CA 1
ATOM 693 C C . LEU A 1 87 ? -17.457 12.331 12.381 1.00 59.97 87 LEU A C 1
ATOM 695 O O . LEU A 1 87 ? -18.161 11.773 11.542 1.00 59.97 87 LEU A O 1
ATOM 699 N N . ARG A 1 88 ? -17.654 13.612 12.702 1.00 53.28 88 ARG A N 1
ATOM 700 C CA . ARG A 1 88 ? -18.837 14.376 12.277 1.00 53.28 88 ARG A CA 1
ATOM 701 C C . ARG A 1 88 ? -18.818 14.808 10.805 1.00 53.28 88 ARG A C 1
ATOM 703 O O . ARG A 1 88 ? -19.817 15.310 10.319 1.00 53.28 88 ARG A O 1
ATOM 710 N N . ARG A 1 89 ? -17.707 14.609 10.087 1.00 53.00 89 ARG A N 1
ATOM 711 C CA . ARG A 1 89 ? -17.528 15.099 8.707 1.00 53.00 89 ARG A CA 1
ATOM 712 C C . ARG A 1 89 ? -17.921 14.102 7.611 1.00 53.00 89 ARG A C 1
ATOM 714 O O . ARG A 1 89 ? -18.011 14.507 6.460 1.00 53.00 89 ARG A O 1
ATOM 721 N N . GLN A 1 90 ? -18.130 12.826 7.945 1.00 49.69 90 GLN A N 1
ATOM 722 C CA . GLN A 1 90 ? -18.486 11.784 6.966 1.00 49.69 90 GLN A CA 1
ATOM 723 C C . GLN A 1 90 ? -19.997 11.561 6.819 1.00 49.69 90 GLN A C 1
ATOM 725 O O . GLN A 1 90 ? -20.423 11.127 5.760 1.00 49.69 90 GLN A O 1
ATOM 730 N N . LEU A 1 91 ? -20.815 11.903 7.821 1.00 50.03 91 LEU A N 1
ATOM 731 C CA . LEU A 1 91 ? -22.275 11.723 7.745 1.00 50.03 91 LEU A CA 1
ATOM 732 C C . LEU A 1 91 ? -22.992 12.845 6.977 1.00 50.03 91 LEU A C 1
ATOM 734 O O . LEU A 1 91 ? -24.050 12.603 6.409 1.00 50.03 91 LEU A O 1
ATOM 738 N N . ASP A 1 92 ? -22.401 14.039 6.908 1.00 47.75 92 ASP A N 1
ATOM 739 C CA . ASP A 1 92 ? -22.988 15.195 6.213 1.00 47.75 92 ASP A CA 1
ATOM 740 C C . ASP A 1 92 ? -22.634 15.243 4.709 1.00 47.75 92 ASP A C 1
ATOM 742 O O . ASP A 1 92 ? -23.071 16.146 4.002 1.00 47.75 92 ASP A O 1
ATOM 746 N N . ALA A 1 93 ? -21.820 14.301 4.211 1.00 48.78 93 ALA A N 1
ATOM 747 C CA . ALA A 1 93 ? -21.408 14.225 2.802 1.00 48.78 93 ALA A CA 1
ATOM 748 C C . ALA A 1 93 ? -22.259 13.253 1.956 1.00 48.78 93 ALA A C 1
ATOM 750 O O . ALA A 1 93 ? -22.156 13.283 0.732 1.00 48.78 93 ALA A O 1
ATOM 751 N N . ASP A 1 94 ? -23.107 12.447 2.605 1.00 47.03 94 ASP A N 1
ATOM 752 C CA . ASP A 1 94 ? -24.042 11.496 1.982 1.00 47.03 94 ASP A CA 1
ATOM 753 C C . ASP A 1 94 ? -25.523 11.931 2.147 1.00 47.03 94 ASP A C 1
ATOM 755 O O . ASP A 1 94 ? -26.435 11.116 1.984 1.00 47.03 94 ASP A O 1
ATOM 759 N N . GLY A 1 95 ? -25.764 13.205 2.499 1.00 38.41 95 GLY A N 1
ATOM 760 C CA . GLY A 1 95 ? -27.090 13.815 2.703 1.00 38.41 95 GLY A CA 1
ATOM 761 C C . GLY A 1 95 ? -27.532 14.751 1.584 1.00 38.41 95 GLY A C 1
ATOM 762 O O . GLY A 1 95 ? -26.675 15.496 1.058 1.00 38.41 95 GLY A O 1
#

Nearest PDB structures (foldseek):
  7sa7-assembly1_A  TM=2.780E-01  e=2.246E+00  Homo sapiens
  7sa7-assembly4_D  TM=3.036E-01  e=3.693E+00  Homo sapiens
  7kb7-assembly1_A-2  TM=2.656E-01  e=7.314E+00  Vibrio cholerae O1 biovar El Tor str. N16961